Protein AF-A0A523EDN0-F1 (afdb_monomer_lite)

Foldseek 3Di:
DDFPEEQEACPPVSVVVVVVCVVVPTGYHYHHPFDDDDCVPQDCPVPQLVNFPNSFAAPCVVCVVFPVPCCVDPQCISNRVNRDGGCVVVPDDDDPPPDD

pLDDT: mean 92.71, std 7.54, range [48.06, 98.44]

Structure (mmCIF, N/CA/C/O backbone):
data_AF-A0A523EDN0-F1
#
_entry.id   AF-A0A523EDN0-F1
#
loop_
_atom_site.group_PDB
_atom_site.id
_atom_site.type_symbol
_atom_site.label_atom_id
_atom_site.label_alt_id
_atom_site.label_comp_id
_atom_site.label_asym_id
_atom_site.label_entity_id
_atom_site.label_seq_id
_atom_site.pdbx_PDB_ins_code
_atom_site.Cartn_x
_atom_site.Cartn_y
_atom_site.Cartn_z
_atom_site.occupancy
_atom_site.B_iso_or_equiv
_atom_site.auth_seq_id
_atom_site.auth_comp_id
_atom_site.auth_asym_id
_atom_site.auth_atom_id
_atom_site.pdbx_PDB_model_num
ATOM 1 N N . MET A 1 1 ? -24.731 2.365 8.415 1.00 73.38 1 MET A N 1
ATOM 2 C CA . MET A 1 1 ? -23.674 1.400 8.775 1.00 73.38 1 MET A CA 1
ATOM 3 C C . MET A 1 1 ? -22.643 2.160 9.583 1.00 73.38 1 MET A C 1
ATOM 5 O O . MET A 1 1 ? -22.256 3.239 9.148 1.00 73.38 1 MET A O 1
ATOM 9 N N . SER A 1 2 ? -22.286 1.660 10.759 1.00 92.25 2 SER A N 1
ATOM 10 C CA . SER A 1 2 ? -21.250 2.217 11.635 1.00 92.25 2 SER A CA 1
ATOM 11 C C . SER A 1 2 ? -20.173 1.158 11.825 1.00 92.25 2 SER A C 1
ATOM 13 O O . SER A 1 2 ? -20.509 -0.017 11.900 1.00 92.25 2 SER A O 1
ATOM 15 N N . TYR A 1 3 ? -18.916 1.581 11.887 1.00 97.19 3 TYR A N 1
ATOM 16 C CA . TYR A 1 3 ? -17.773 0.737 12.228 1.00 97.19 3 TYR A CA 1
ATOM 17 C C . TYR A 1 3 ? -17.072 1.375 13.426 1.00 97.19 3 TYR A C 1
ATOM 19 O O . TYR A 1 3 ? -17.064 2.604 13.537 1.00 97.19 3 TYR A O 1
ATOM 27 N N . ASP A 1 4 ? -16.464 0.566 14.284 1.00 97.81 4 ASP A N 1
ATOM 28 C CA . ASP A 1 4 ? -15.702 1.039 15.442 1.00 97.81 4 ASP A CA 1
ATOM 29 C C . ASP A 1 4 ? -14.369 1.670 15.021 1.00 97.81 4 ASP A C 1
ATOM 31 O O . ASP A 1 4 ? -13.886 2.616 15.644 1.00 97.81 4 ASP A O 1
ATOM 35 N N . ALA A 1 5 ? -13.772 1.163 13.937 1.00 97.25 5 ALA A N 1
ATOM 36 C CA . ALA A 1 5 ? -12.553 1.707 13.355 1.00 97.25 5 ALA A CA 1
ATOM 37 C C . ALA A 1 5 ? -12.495 1.510 11.834 1.00 97.25 5 ALA A C 1
ATOM 39 O O . ALA A 1 5 ? -13.093 0.593 11.268 1.00 97.25 5 ALA A O 1
ATOM 40 N N . ILE A 1 6 ? -11.719 2.374 11.175 1.00 97.88 6 ILE A N 1
ATOM 41 C CA . ILE A 1 6 ? -11.396 2.264 9.751 1.00 97.88 6 ILE A CA 1
ATOM 42 C C . ILE A 1 6 ? -9.886 2.093 9.613 1.00 97.88 6 ILE A C 1
ATOM 44 O O . ILE A 1 6 ? -9.114 2.919 10.100 1.00 97.88 6 ILE A O 1
ATOM 48 N N . VAL A 1 7 ? -9.469 1.038 8.920 1.00 98.06 7 VAL A N 1
ATOM 49 C CA . VAL A 1 7 ? -8.074 0.785 8.558 1.00 98.06 7 VAL A CA 1
ATOM 50 C C . VAL A 1 7 ? -7.887 1.147 7.091 1.00 98.06 7 VAL A C 1
ATOM 52 O O . VAL A 1 7 ? -8.500 0.549 6.208 1.00 98.06 7 VAL A O 1
ATOM 55 N N . VAL A 1 8 ? -7.033 2.133 6.822 1.00 97.44 8 VAL A N 1
ATOM 56 C CA . VAL A 1 8 ? -6.699 2.556 5.457 1.00 97.44 8 VAL A CA 1
ATOM 57 C C . VAL A 1 8 ? -5.367 1.925 5.054 1.00 97.44 8 VAL A C 1
ATOM 59 O O . VAL A 1 8 ? -4.317 2.274 5.590 1.00 97.44 8 VAL A O 1
ATOM 62 N N . GLY A 1 9 ? -5.433 0.998 4.105 1.00 96.50 9 GLY A N 1
ATOM 63 C CA . GLY A 1 9 ? -4.345 0.160 3.616 1.00 96.50 9 GLY A CA 1
ATOM 64 C C . GLY A 1 9 ? -4.342 -1.215 4.283 1.00 96.50 9 GLY A C 1
ATOM 65 O O . GLY A 1 9 ? -4.171 -1.318 5.495 1.00 96.50 9 GLY A O 1
ATOM 66 N N . SER A 1 10 ? -4.460 -2.288 3.498 1.00 96.06 10 SER A N 1
ATOM 67 C CA . SER A 1 10 ? -4.394 -3.682 3.965 1.00 96.06 10 SER A CA 1
ATOM 68 C C . SER A 1 10 ? -2.990 -4.285 3.838 1.00 96.06 10 SER A C 1
ATOM 70 O O . SER A 1 10 ? -2.836 -5.501 3.728 1.00 96.06 10 SER A O 1
ATOM 72 N N . GLY A 1 11 ? -1.954 -3.441 3.824 1.00 93.81 11 GLY A N 1
ATOM 73 C CA . GLY A 1 11 ? -0.559 -3.881 3.875 1.00 93.81 11 GLY A CA 1
ATOM 74 C C . GLY A 1 11 ? -0.223 -4.597 5.189 1.00 93.81 11 GLY A C 1
ATOM 75 O O . GLY A 1 11 ? -1.081 -4.785 6.048 1.00 93.81 11 GLY A O 1
ATOM 76 N N . ILE A 1 12 ? 1.050 -4.954 5.384 1.00 94.00 12 ILE A N 1
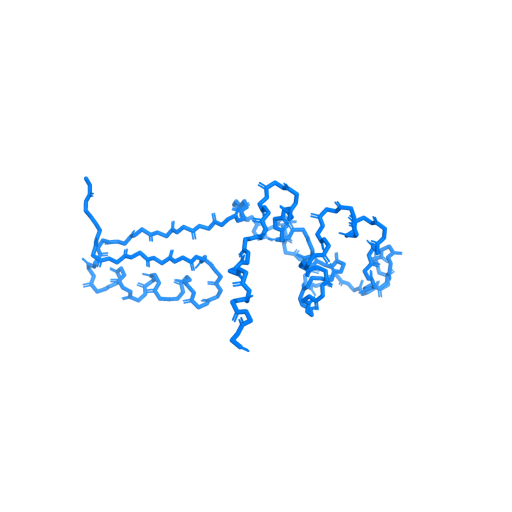ATOM 77 C CA . ILE A 1 12 ? 1.489 -5.785 6.522 1.00 94.00 12 ILE A CA 1
ATOM 78 C C . ILE A 1 12 ? 0.971 -5.293 7.886 1.00 94.00 12 ILE A C 1
ATOM 80 O O . ILE A 1 12 ? 0.384 -6.061 8.645 1.00 94.00 12 ILE A O 1
ATOM 84 N N . THR A 1 13 ? 1.115 -3.998 8.170 1.00 97.44 13 THR A N 1
ATOM 85 C CA . THR A 1 13 ? 0.684 -3.406 9.443 1.00 97.44 13 THR A CA 1
ATOM 86 C C . THR A 1 13 ? -0.829 -3.237 9.518 1.00 97.44 13 THR A C 1
ATOM 88 O O . THR A 1 13 ? -1.417 -3.482 10.566 1.00 97.44 13 THR A O 1
ATOM 91 N N . GLY A 1 14 ? -1.471 -2.836 8.418 1.00 97.75 14 GLY A N 1
ATOM 92 C CA . GLY A 1 14 ? -2.917 -2.619 8.383 1.00 97.75 14 GLY A CA 1
ATOM 93 C C . GLY A 1 14 ? -3.699 -3.919 8.542 1.00 97.75 14 GLY A C 1
ATOM 94 O O . GLY A 1 14 ? -4.629 -3.979 9.338 1.00 97.75 14 GLY A O 1
ATOM 95 N N . GLY A 1 15 ? -3.263 -4.992 7.878 1.00 97.12 15 GLY A N 1
ATOM 96 C CA . GLY A 1 15 ? -3.828 -6.328 8.061 1.00 97.12 15 GLY A CA 1
ATOM 97 C C . GLY A 1 15 ? -3.648 -6.850 9.488 1.00 97.12 15 GLY A C 1
ATOM 98 O O . GLY A 1 15 ? -4.586 -7.401 10.061 1.00 97.12 15 GLY A O 1
ATOM 99 N N . PHE A 1 16 ? -2.479 -6.625 10.101 1.00 98.06 16 PHE A N 1
ATOM 100 C CA . PHE A 1 16 ? -2.247 -7.009 11.495 1.00 98.06 16 PHE A CA 1
ATOM 101 C C . PHE A 1 16 ? -3.136 -6.219 12.464 1.00 98.06 16 PHE A C 1
ATOM 103 O O . PHE A 1 16 ? -3.782 -6.810 13.323 1.00 98.06 16 PHE A O 1
ATOM 110 N N . ALA A 1 17 ? -3.231 -4.898 12.290 1.00 98.12 17 ALA A N 1
ATOM 111 C CA . ALA A 1 17 ? -4.134 -4.062 13.075 1.00 98.12 17 ALA A CA 1
ATOM 112 C C . ALA A 1 17 ? -5.592 -4.512 12.911 1.00 98.12 17 ALA A C 1
ATOM 114 O O . ALA A 1 17 ? -6.313 -4.630 13.898 1.00 98.12 17 ALA A O 1
ATOM 115 N N . ALA A 1 18 ? -6.009 -4.823 11.682 1.00 98.12 18 ALA A N 1
ATOM 116 C CA . ALA A 1 18 ? -7.346 -5.319 11.404 1.00 98.12 18 ALA A CA 1
ATOM 117 C C . ALA A 1 18 ? -7.629 -6.635 12.145 1.00 98.12 18 ALA A C 1
ATOM 119 O O . ALA A 1 18 ? -8.611 -6.722 12.880 1.00 98.12 18 ALA A O 1
ATOM 120 N N . LYS A 1 19 ? -6.726 -7.619 12.040 1.00 97.81 19 LYS A N 1
ATOM 121 C CA . LYS A 1 19 ? -6.806 -8.882 12.788 1.00 97.81 19 LYS A CA 1
ATOM 122 C C . LYS A 1 19 ? -6.961 -8.626 14.287 1.00 97.81 19 LYS A C 1
ATOM 124 O O . LYS A 1 19 ? -7.935 -9.070 14.885 1.00 97.81 19 LYS A O 1
ATOM 129 N N . GLU A 1 20 ? -6.037 -7.873 14.875 1.00 98.44 20 GLU A N 1
ATOM 130 C CA . GLU A 1 20 ? -6.011 -7.586 16.309 1.00 98.44 20 GLU A CA 1
ATOM 131 C C . GLU A 1 20 ? -7.301 -6.911 16.802 1.00 98.44 20 GLU A C 1
ATOM 133 O O . GLU A 1 20 ? -7.805 -7.242 17.877 1.00 98.44 20 GLU A O 1
ATOM 138 N N . LEU A 1 21 ? -7.858 -5.971 16.036 1.00 98.12 21 LEU A N 1
ATOM 139 C CA . LEU A 1 21 ? -9.107 -5.299 16.399 1.00 98.12 21 LEU A CA 1
ATOM 140 C C . LEU A 1 21 ? -10.309 -6.248 16.283 1.00 98.12 21 LEU A C 1
ATOM 142 O O . LEU A 1 21 ? -11.115 -6.316 17.211 1.00 98.12 21 LEU A O 1
ATOM 146 N N . THR A 1 22 ? -10.398 -7.033 15.205 1.00 98.06 22 THR A N 1
ATOM 147 C CA . THR A 1 22 ? -11.495 -8.006 15.032 1.00 98.06 22 THR A CA 1
ATOM 148 C C . THR A 1 22 ? -11.480 -9.122 16.071 1.00 98.06 22 THR A C 1
ATOM 150 O O . THR A 1 22 ? -12.535 -9.498 16.570 1.00 98.06 22 THR A O 1
ATOM 153 N N . GLU A 1 23 ? -10.306 -9.619 16.474 1.00 98.44 23 GLU A N 1
ATOM 154 C CA . GLU A 1 23 ? -10.186 -10.639 17.528 1.00 98.44 23 GLU A CA 1
ATOM 155 C C . GLU A 1 23 ? -10.644 -10.131 18.902 1.00 98.44 23 GLU A C 1
ATOM 157 O O . GLU A 1 23 ? -11.013 -10.925 19.765 1.00 98.44 23 GLU A O 1
ATOM 162 N N . ARG A 1 24 ? -10.671 -8.808 19.101 1.00 98.12 24 ARG A N 1
ATOM 163 C CA . ARG A 1 24 ? -11.239 -8.160 20.292 1.00 98.12 24 ARG A CA 1
ATOM 164 C C . ARG A 1 24 ? -12.744 -7.880 20.171 1.00 98.12 24 ARG A C 1
ATOM 166 O O . ARG A 1 24 ? -13.317 -7.311 21.095 1.00 98.12 24 ARG A O 1
ATOM 173 N N . GLY A 1 25 ? -13.380 -8.289 19.073 1.00 98.06 25 GLY A N 1
ATOM 174 C CA . GLY A 1 25 ? -14.823 -8.173 18.849 1.00 98.06 25 GLY A CA 1
ATOM 175 C C . GLY A 1 25 ? -15.286 -6.861 18.212 1.00 98.06 25 GLY A C 1
ATOM 176 O O . GLY A 1 25 ? -16.479 -6.581 18.254 1.00 98.06 25 GLY A O 1
ATOM 177 N N . LEU A 1 26 ? -14.374 -6.060 17.648 1.00 98.19 26 LEU A N 1
ATOM 178 C CA . LEU A 1 26 ? -14.708 -4.790 16.993 1.00 98.19 26 LEU A CA 1
ATOM 179 C C . LEU A 1 26 ? -15.123 -5.000 15.532 1.00 98.19 26 LEU A C 1
ATOM 181 O O . LEU A 1 26 ? -14.501 -5.783 14.807 1.00 98.19 26 LEU A O 1
ATOM 185 N N . GLU A 1 27 ? -16.116 -4.239 15.077 1.00 97.94 27 GLU A N 1
ATOM 186 C CA . GLU A 1 27 ? -16.491 -4.161 13.667 1.00 97.94 27 GLU A CA 1
ATOM 187 C C . GLU A 1 27 ? -15.635 -3.106 12.967 1.00 97.94 27 GLU A C 1
ATOM 189 O O . GLU A 1 27 ? -15.691 -1.917 13.281 1.00 97.94 27 GLU A O 1
ATOM 194 N N . ILE A 1 28 ? -14.841 -3.524 11.984 1.00 97.81 28 ILE A N 1
ATOM 195 C CA . ILE A 1 28 ? -13.908 -2.629 11.296 1.00 97.81 28 ILE A CA 1
ATOM 196 C C . ILE A 1 28 ? -14.108 -2.639 9.786 1.00 97.81 28 ILE A C 1
ATOM 198 O O . ILE A 1 28 ? -14.423 -3.665 9.183 1.00 97.81 28 ILE A O 1
ATOM 202 N N . LEU A 1 29 ? -13.856 -1.489 9.167 1.00 97.75 29 LEU A N 1
ATOM 203 C CA . LEU A 1 29 ? -13.789 -1.349 7.717 1.00 97.75 29 LEU A CA 1
ATOM 204 C C . LEU A 1 29 ? -12.330 -1.259 7.280 1.00 97.75 29 LEU A C 1
ATOM 206 O O . LEU A 1 29 ? -11.609 -0.361 7.709 1.00 97.75 29 LEU A O 1
ATOM 210 N N . VAL A 1 30 ? -11.907 -2.148 6.385 1.00 97.50 30 VAL A N 1
ATOM 211 C CA . VAL A 1 30 ? -10.591 -2.071 5.742 1.00 97.50 30 VAL A CA 1
ATOM 212 C C . VAL A 1 30 ? -10.762 -1.533 4.326 1.00 97.50 30 VAL A C 1
ATOM 214 O O . VAL A 1 30 ? -11.568 -2.052 3.556 1.00 97.50 30 VAL A O 1
ATOM 217 N N . LEU A 1 31 ? -10.003 -0.495 3.981 1.00 96.94 31 LEU A N 1
ATOM 218 C CA . LEU A 1 31 ? -9.969 0.098 2.645 1.00 96.94 31 LEU A CA 1
ATOM 219 C C . LEU A 1 31 ? -8.589 -0.123 2.033 1.00 96.94 31 LEU A C 1
ATOM 221 O O . LEU A 1 31 ? -7.601 0.326 2.600 1.00 96.94 31 LEU A O 1
ATOM 225 N N . GLU A 1 32 ? -8.514 -0.764 0.872 1.00 96.19 32 GLU A N 1
ATOM 226 C CA . GLU A 1 32 ? -7.273 -0.945 0.112 1.00 96.19 32 GLU A CA 1
ATOM 227 C C . GLU A 1 32 ? -7.459 -0.381 -1.300 1.00 96.19 32 GLU A C 1
ATOM 229 O O . GLU A 1 32 ? -8.515 -0.555 -1.906 1.00 96.19 32 GLU A O 1
ATOM 234 N N . ALA A 1 33 ? -6.450 0.334 -1.802 1.00 94.88 33 ALA A N 1
ATOM 235 C CA . ALA A 1 33 ? -6.494 0.934 -3.133 1.00 94.88 33 ALA A CA 1
ATOM 236 C C . ALA A 1 33 ? -6.154 -0.090 -4.227 1.00 94.88 33 ALA A C 1
ATOM 238 O O . ALA A 1 33 ? -6.643 0.012 -5.352 1.00 94.88 33 ALA A O 1
ATOM 239 N N . GLY A 1 34 ? -5.295 -1.061 -3.906 1.00 93.19 34 GLY A N 1
ATOM 240 C CA . GLY A 1 34 ? -4.933 -2.156 -4.794 1.00 93.19 34 GLY A CA 1
ATOM 241 C C . GLY A 1 34 ? -6.069 -3.153 -5.042 1.00 93.19 34 GLY A C 1
ATOM 242 O O . GLY A 1 34 ? -7.083 -3.197 -4.350 1.00 93.19 34 GLY A O 1
ATOM 243 N N . ARG A 1 35 ? -5.875 -4.005 -6.053 1.00 92.94 35 ARG A N 1
ATOM 244 C CA . ARG A 1 35 ? -6.761 -5.148 -6.318 1.00 92.94 35 ARG A CA 1
ATOM 245 C C . ARG A 1 35 ? -6.565 -6.259 -5.283 1.00 92.94 35 ARG A C 1
ATOM 247 O O . ARG A 1 35 ? -5.512 -6.345 -4.655 1.00 92.94 35 ARG A O 1
ATOM 254 N N . SER A 1 36 ? -7.514 -7.191 -5.212 1.00 93.88 36 SER A N 1
ATOM 255 C CA . SER A 1 36 ? -7.309 -8.459 -4.505 1.00 93.88 36 SER A CA 1
ATOM 256 C C . SER A 1 36 ? -6.101 -9.216 -5.065 1.00 93.88 36 SER A C 1
ATOM 258 O O . SER A 1 36 ? -5.907 -9.300 -6.285 1.00 93.88 36 SER A O 1
ATOM 260 N N . ILE A 1 37 ? -5.298 -9.755 -4.150 1.00 92.94 37 ILE A N 1
ATOM 261 C CA . ILE A 1 37 ? -4.066 -10.484 -4.436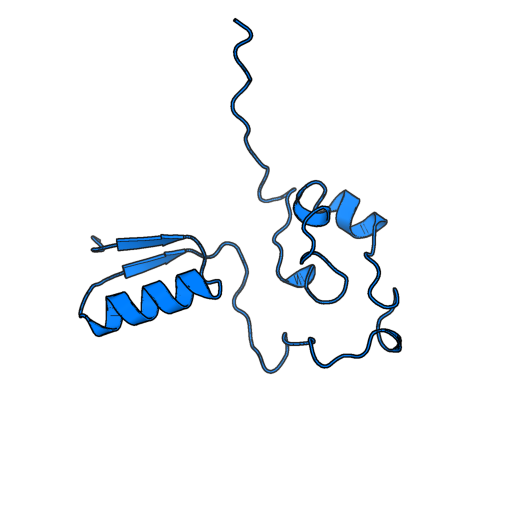 1.00 92.94 37 ILE A CA 1
ATOM 262 C C . ILE A 1 37 ? -4.281 -11.959 -4.115 1.00 92.94 37 ILE A C 1
ATOM 264 O O . ILE A 1 37 ? -4.771 -12.291 -3.038 1.00 92.94 37 ILE A O 1
ATOM 268 N N . ALA A 1 38 ? -3.901 -12.822 -5.050 1.00 93.81 38 ALA A N 1
ATOM 269 C CA . ALA A 1 38 ? -3.912 -14.270 -4.897 1.00 93.81 38 ALA A CA 1
ATOM 270 C C . ALA A 1 38 ? -2.455 -14.747 -4.775 1.00 93.81 38 ALA A C 1
ATOM 272 O O . ALA A 1 38 ? -1.743 -14.731 -5.786 1.00 93.81 38 ALA A O 1
ATOM 273 N N . PRO A 1 39 ? -1.968 -15.108 -3.570 1.00 91.12 39 PRO A N 1
ATOM 274 C CA . PRO A 1 39 ? -0.561 -15.446 -3.344 1.00 91.12 39 PRO A CA 1
ATOM 275 C C . PRO A 1 39 ? -0.007 -16.485 -4.323 1.00 91.12 39 PRO A C 1
ATOM 277 O O . PRO A 1 39 ? 1.115 -16.351 -4.793 1.00 91.12 39 PRO A O 1
ATOM 280 N N . GLU A 1 40 ? -0.813 -17.472 -4.704 1.00 92.12 40 GLU A N 1
ATOM 281 C CA . GLU A 1 40 ? -0.444 -18.538 -5.633 1.00 92.12 40 GLU A CA 1
ATOM 282 C C . GLU A 1 40 ? -0.074 -18.048 -7.048 1.00 92.12 40 GLU A C 1
ATOM 284 O O . GLU A 1 40 ? 0.667 -18.729 -7.755 1.00 92.12 40 GLU A O 1
ATOM 289 N N . HIS A 1 41 ? -0.558 -16.872 -7.459 1.00 90.06 41 HIS A N 1
ATOM 290 C CA . HIS A 1 41 ? -0.305 -16.294 -8.784 1.00 90.06 41 HIS A CA 1
ATOM 291 C C . HIS A 1 41 ? 0.540 -15.017 -8.719 1.00 90.06 41 HIS A C 1
ATOM 293 O O . HIS A 1 41 ? 1.301 -14.709 -9.638 1.00 90.06 41 HIS A O 1
ATOM 299 N N . ASP A 1 42 ? 0.376 -14.235 -7.656 1.00 92.56 42 ASP A N 1
ATOM 300 C CA . ASP A 1 42 ? 0.885 -12.874 -7.595 1.00 92.56 42 ASP A CA 1
ATOM 301 C C . ASP A 1 42 ? 2.238 -12.761 -6.899 1.00 92.56 42 ASP A C 1
ATOM 303 O O . ASP A 1 42 ? 2.999 -11.838 -7.208 1.00 92.56 42 ASP A O 1
ATOM 307 N N . TYR A 1 43 ? 2.565 -13.673 -5.987 1.00 92.31 43 TYR A N 1
ATOM 308 C CA . TYR A 1 43 ? 3.823 -13.627 -5.249 1.00 92.31 43 TYR A CA 1
ATOM 309 C C . TYR A 1 43 ? 4.975 -14.103 -6.132 1.00 92.31 43 TYR A C 1
ATOM 311 O O . TYR A 1 43 ? 4.908 -15.133 -6.798 1.00 92.31 43 TYR A O 1
ATOM 319 N N . VAL A 1 44 ? 6.015 -13.276 -6.213 1.00 92.50 44 VAL A N 1
ATOM 320 C CA . VAL A 1 44 ? 7.151 -13.439 -7.139 1.00 92.50 44 VAL A CA 1
ATOM 321 C C . VAL A 1 44 ? 8.490 -13.154 -6.466 1.00 92.50 44 VAL A C 1
ATOM 323 O O . VAL A 1 44 ? 9.514 -13.114 -7.134 1.00 92.50 44 VAL A O 1
ATOM 326 N N . GLU A 1 45 ? 8.518 -12.985 -5.149 1.00 88.00 45 GLU A N 1
ATOM 327 C CA . GLU A 1 45 ? 9.719 -12.757 -4.338 1.00 88.00 45 GLU A CA 1
ATOM 328 C C . GLU A 1 45 ? 10.768 -13.868 -4.488 1.00 88.00 45 GLU A C 1
ATOM 330 O O . GLU A 1 45 ? 11.957 -13.639 -4.295 1.00 88.00 45 GLU A O 1
ATOM 335 N N . HIS A 1 46 ? 10.336 -15.065 -4.886 1.00 92.88 46 HIS A N 1
ATOM 336 C CA . HIS A 1 46 ? 11.203 -16.204 -5.172 1.00 92.88 46 HIS A CA 1
ATOM 337 C C . HIS A 1 46 ? 11.834 -16.153 -6.581 1.00 92.88 46 HIS A C 1
ATOM 339 O O . HIS A 1 46 ? 12.781 -16.895 -6.867 1.00 92.88 46 HIS A O 1
ATOM 345 N N . VAL A 1 47 ? 11.332 -15.292 -7.477 1.00 94.69 47 VAL A N 1
ATOM 346 C CA . VAL A 1 47 ? 11.837 -15.145 -8.847 1.00 94.69 47 VAL A CA 1
ATOM 347 C C . VAL A 1 47 ? 13.185 -14.439 -8.820 1.00 94.69 47 VAL A C 1
ATOM 349 O O . VAL A 1 47 ? 13.312 -13.300 -8.377 1.00 94.69 47 VAL A O 1
ATOM 352 N N . GLN A 1 48 ? 14.198 -15.118 -9.347 1.00 96.31 48 GLN A N 1
ATOM 353 C CA . GLN A 1 48 ? 15.563 -14.608 -9.363 1.00 96.31 48 GLN A CA 1
ATOM 354 C C . GLN A 1 48 ? 15.734 -13.439 -10.348 1.00 96.31 48 GLN A C 1
ATOM 356 O O . GLN A 1 48 ? 15.113 -13.455 -11.416 1.00 96.31 48 GLN A O 1
ATOM 361 N N . PRO A 1 49 ? 16.629 -12.467 -10.073 1.00 94.56 49 PRO A N 1
ATOM 362 C CA . PRO A 1 49 ? 16.793 -11.287 -10.921 1.00 94.56 49 PRO A CA 1
ATOM 363 C C . PRO A 1 49 ? 17.090 -11.617 -12.386 1.00 94.56 49 PRO A C 1
ATOM 365 O O . PRO A 1 49 ? 16.545 -10.985 -13.278 1.00 94.56 49 PRO A O 1
ATOM 368 N N . TRP A 1 50 ? 17.900 -12.638 -12.678 1.00 94.94 50 TRP A N 1
ATOM 369 C CA . TRP A 1 50 ? 18.239 -13.007 -14.062 1.00 94.94 50 TRP A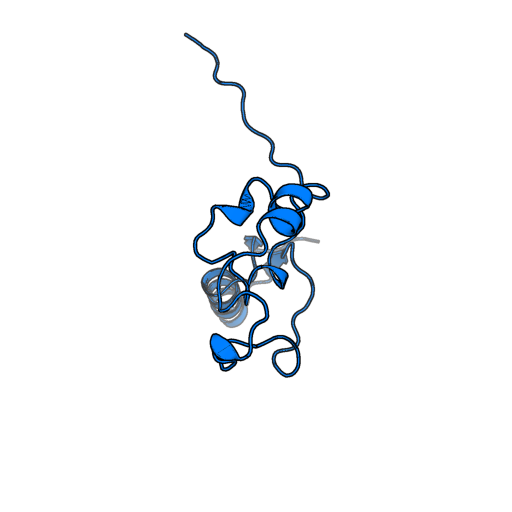 CA 1
ATOM 370 C C . TRP A 1 50 ? 17.075 -13.604 -14.865 1.00 94.94 50 TRP A C 1
ATOM 372 O O . TRP A 1 50 ? 17.163 -13.652 -16.090 1.00 94.94 50 TRP A O 1
ATOM 382 N N . ASN A 1 51 ? 15.998 -14.028 -14.200 1.00 95.81 51 ASN A N 1
ATOM 383 C CA . ASN A 1 51 ? 14.771 -14.477 -14.858 1.00 95.81 51 ASN A CA 1
ATOM 384 C C . ASN A 1 51 ? 13.843 -13.304 -15.208 1.00 95.81 51 ASN A C 1
ATOM 386 O O . ASN A 1 51 ? 12.902 -13.474 -15.983 1.00 95.81 51 ASN A O 1
ATOM 390 N N . LEU A 1 52 ? 14.095 -12.118 -14.649 1.00 94.56 52 LEU A N 1
ATOM 391 C CA . LEU A 1 52 ? 13.339 -10.917 -14.956 1.00 94.56 52 LEU A CA 1
ATOM 392 C C . LEU A 1 52 ? 13.886 -10.196 -16.188 1.00 94.56 52 LEU A C 1
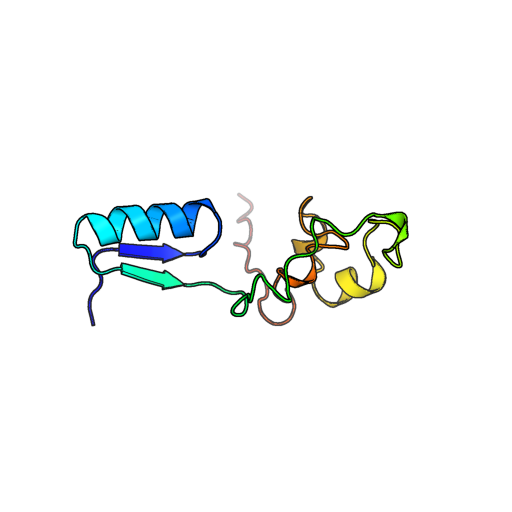ATOM 394 O O . LEU A 1 52 ? 15.089 -10.176 -16.459 1.00 94.56 52 LEU A O 1
ATOM 398 N N . ARG A 1 53 ? 12.990 -9.535 -16.921 1.00 94.38 53 ARG A N 1
ATOM 399 C CA . ARG A 1 53 ? 13.302 -8.876 -18.195 1.00 94.38 53 ARG A CA 1
ATOM 400 C C . ARG A 1 53 ? 14.327 -7.757 -18.037 1.00 94.38 53 ARG A C 1
ATOM 402 O O . ARG A 1 53 ? 15.186 -7.587 -18.901 1.00 94.38 53 ARG A O 1
ATOM 409 N N . TYR A 1 54 ? 14.215 -6.982 -16.969 1.00 94.62 54 TYR A N 1
ATOM 410 C CA . TYR A 1 54 ? 15.076 -5.843 -16.674 1.00 94.62 54 TYR A CA 1
ATOM 411 C C . TYR A 1 54 ? 16.087 -6.159 -15.565 1.00 94.62 54 TYR A C 1
ATOM 413 O O . TYR A 1 54 ? 16.775 -5.260 -15.087 1.00 94.62 54 TYR A O 1
ATOM 421 N N . ARG A 1 55 ? 16.249 -7.439 -15.204 1.00 94.25 55 ARG A N 1
ATOM 422 C CA . ARG A 1 55 ? 17.210 -7.922 -14.204 1.00 94.25 55 ARG A CA 1
ATOM 423 C C . ARG A 1 55 ? 17.037 -7.305 -12.816 1.00 94.25 55 ARG A C 1
ATOM 425 O O . ARG A 1 55 ? 18.018 -7.032 -12.127 1.00 94.25 55 ARG A O 1
ATOM 432 N N . GLY A 1 56 ? 15.791 -7.052 -12.430 1.00 91.00 56 GLY A N 1
ATOM 433 C CA . GLY A 1 56 ? 15.435 -6.378 -11.187 1.00 91.00 56 GLY A CA 1
ATOM 434 C C . GLY A 1 56 ? 15.482 -4.854 -11.270 1.00 91.00 56 GLY A C 1
ATOM 435 O O . GLY A 1 56 ? 15.151 -4.170 -10.303 1.00 91.00 56 GLY A O 1
ATOM 436 N N . LEU A 1 57 ? 15.867 -4.293 -12.419 1.00 89.75 57 LEU A N 1
ATOM 437 C CA . LEU A 1 57 ? 15.808 -2.856 -12.650 1.00 89.75 57 LEU A CA 1
ATOM 438 C C . LEU A 1 57 ? 14.410 -2.436 -13.097 1.00 89.75 57 LEU A C 1
ATOM 440 O O . LEU A 1 57 ? 13.670 -3.153 -13.757 1.00 89.75 57 LEU A O 1
ATOM 444 N N . LYS A 1 58 ? 14.052 -1.197 -12.785 1.00 91.69 58 LYS A N 1
ATOM 445 C CA . LYS A 1 58 ? 12.739 -0.651 -13.126 1.00 91.69 58 LYS A CA 1
ATOM 446 C C . LYS A 1 58 ? 12.562 -0.510 -14.640 1.00 91.69 58 LYS A C 1
ATOM 448 O O . LYS A 1 58 ? 13.426 0.047 -15.325 1.00 91.69 58 LYS A O 1
ATOM 453 N N . ASN A 1 59 ? 11.381 -0.863 -15.151 1.00 93.44 59 ASN A N 1
ATOM 454 C CA . ASN A 1 59 ? 10.945 -0.450 -16.486 1.00 93.44 59 ASN A CA 1
ATOM 455 C C . ASN A 1 59 ? 10.604 1.051 -16.494 1.00 93.44 59 ASN A C 1
ATOM 457 O O . ASN A 1 59 ? 9.436 1.440 -16.448 1.00 93.44 59 ASN A O 1
ATOM 461 N N . ARG A 1 60 ? 11.639 1.898 -16.541 1.00 92.38 60 ARG A N 1
ATOM 462 C CA . ARG A 1 60 ? 11.523 3.358 -16.377 1.00 92.38 60 ARG A CA 1
ATOM 463 C C . ARG A 1 60 ? 10.449 3.964 -17.277 1.00 92.38 60 ARG A C 1
ATOM 465 O O . ARG A 1 60 ? 9.553 4.627 -16.782 1.00 92.38 60 ARG A O 1
ATOM 472 N N . ARG A 1 61 ? 10.446 3.625 -18.572 1.00 93.69 61 ARG A N 1
ATOM 473 C CA . ARG A 1 61 ? 9.475 4.167 -19.541 1.00 93.69 61 ARG A CA 1
ATOM 474 C C . ARG A 1 61 ? 8.021 3.827 -19.202 1.00 93.69 61 ARG A C 1
ATOM 476 O O . ARG A 1 61 ? 7.137 4.629 -19.489 1.00 93.69 61 ARG A O 1
ATOM 483 N N . ALA A 1 62 ? 7.752 2.638 -18.663 1.00 93.69 62 ALA A N 1
ATOM 484 C CA . ALA A 1 62 ? 6.396 2.244 -18.280 1.00 93.69 62 ALA A CA 1
ATOM 485 C C . ALA A 1 62 ? 5.964 2.902 -16.960 1.00 93.69 62 ALA A C 1
ATOM 487 O O . ALA A 1 62 ? 4.825 3.362 -16.840 1.00 93.69 62 ALA A O 1
ATOM 488 N N . LEU A 1 63 ? 6.881 2.986 -15.992 1.00 94.75 63 LEU A N 1
ATOM 489 C CA . LEU A 1 63 ? 6.624 3.645 -14.715 1.00 94.75 63 LEU A CA 1
ATOM 490 C C . LEU A 1 63 ? 6.473 5.159 -14.872 1.00 94.75 63 LEU A C 1
ATOM 492 O O . LEU A 1 63 ? 5.546 5.717 -14.314 1.00 94.75 63 LEU A O 1
ATOM 496 N N . ASP A 1 64 ? 7.273 5.821 -15.706 1.00 95.06 64 ASP A N 1
ATOM 497 C CA . ASP A 1 64 ? 7.131 7.259 -15.977 1.00 95.06 64 ASP A CA 1
ATOM 498 C C . ASP A 1 64 ? 5.744 7.609 -16.527 1.00 95.06 64 ASP A C 1
ATOM 500 O O . ASP A 1 64 ? 5.208 8.677 -16.247 1.00 95.06 64 ASP A O 1
ATOM 504 N N . LYS A 1 65 ? 5.143 6.693 -17.297 1.00 94.38 65 LYS A N 1
ATOM 505 C CA . LYS A 1 65 ? 3.798 6.876 -17.846 1.00 94.38 65 LYS A CA 1
ATOM 506 C C . LYS A 1 65 ? 2.702 6.662 -16.811 1.00 94.38 65 LYS A C 1
ATOM 508 O O . LYS A 1 65 ? 1.712 7.374 -16.868 1.00 94.38 65 LYS A O 1
ATOM 513 N N . SER A 1 66 ? 2.823 5.651 -15.951 1.00 94.56 66 SER A N 1
ATOM 514 C CA . SER A 1 66 ? 1.717 5.182 -15.095 1.00 94.56 66 SER A CA 1
ATOM 515 C C . SER A 1 66 ? 1.866 5.525 -13.614 1.00 94.56 66 SER A C 1
ATOM 517 O O . SER A 1 66 ? 0.860 5.594 -12.917 1.00 94.56 66 SER A O 1
ATOM 519 N N . LYS A 1 67 ? 3.101 5.700 -13.144 1.00 95.50 67 LYS A N 1
ATOM 520 C CA . LYS A 1 67 ? 3.519 5.821 -11.742 1.00 95.50 67 LYS A CA 1
ATOM 521 C C . LYS A 1 67 ? 4.634 6.876 -11.552 1.00 95.50 67 LYS A C 1
ATOM 523 O O . LYS A 1 67 ? 5.674 6.552 -10.971 1.00 95.50 67 LYS A O 1
ATOM 528 N N . PRO A 1 68 ? 4.512 8.104 -12.104 1.00 94.75 68 PRO A N 1
ATOM 529 C CA . PRO A 1 68 ? 5.547 9.136 -12.026 1.00 94.75 68 PRO A CA 1
ATOM 530 C C . PRO A 1 68 ? 6.019 9.479 -10.607 1.00 94.75 68 PRO A C 1
ATOM 532 O O . PRO A 1 68 ? 7.173 9.871 -10.477 1.00 94.75 68 PRO A O 1
ATOM 535 N N . THR A 1 69 ? 5.178 9.329 -9.582 1.00 94.19 69 THR A N 1
ATOM 536 C CA . THR A 1 69 ? 5.526 9.568 -8.174 1.00 94.19 69 THR A CA 1
ATOM 537 C C . THR A 1 69 ? 5.920 8.263 -7.489 1.00 94.19 69 THR A C 1
ATOM 539 O O . THR A 1 69 ? 6.987 8.162 -6.887 1.00 94.19 69 THR A O 1
ATOM 542 N N . GLN A 1 70 ? 5.100 7.217 -7.615 1.00 94.12 70 GLN A N 1
ATOM 543 C CA . GLN A 1 70 ? 5.350 5.952 -6.917 1.00 94.12 70 GLN A CA 1
ATOM 544 C C . GLN A 1 70 ? 6.626 5.236 -7.371 1.00 94.12 70 GLN A C 1
ATOM 546 O O . GLN A 1 70 ? 7.195 4.464 -6.599 1.00 94.12 70 GLN A O 1
ATOM 551 N N . LYS A 1 71 ? 7.117 5.488 -8.593 1.00 94.69 71 LYS A N 1
ATOM 552 C CA . LYS A 1 71 ? 8.385 4.926 -9.090 1.00 94.69 71 LYS A CA 1
ATOM 553 C C . LYS A 1 71 ? 9.597 5.288 -8.229 1.00 94.69 71 LYS A C 1
ATOM 555 O O . LYS A 1 71 ? 10.609 4.597 -8.331 1.00 94.69 71 LYS A O 1
ATOM 560 N N . ASP A 1 72 ? 9.518 6.336 -7.415 1.00 93.25 72 ASP A N 1
ATOM 561 C CA . ASP A 1 72 ? 10.618 6.760 -6.546 1.00 93.25 72 ASP A CA 1
ATOM 562 C C . ASP A 1 72 ? 10.638 5.975 -5.223 1.00 93.25 72 ASP A C 1
ATOM 564 O O . ASP A 1 72 ? 11.655 5.939 -4.532 1.00 93.25 72 ASP A O 1
ATOM 568 N N . CYS A 1 73 ? 9.558 5.252 -4.899 1.00 93.19 73 CYS A N 1
ATOM 569 C CA . CYS A 1 73 ? 9.538 4.318 -3.778 1.00 93.19 73 CYS A CA 1
ATOM 570 C C . CYS A 1 73 ? 10.509 3.153 -4.027 1.00 93.19 73 CYS A C 1
ATOM 572 O O . CYS A 1 73 ? 10.532 2.557 -5.113 1.00 93.19 73 CYS A O 1
ATOM 574 N N . TYR A 1 74 ? 11.294 2.794 -3.005 1.00 90.19 74 TYR A N 1
ATOM 575 C CA . TYR A 1 74 ? 12.255 1.689 -3.084 1.00 90.19 74 TYR A CA 1
ATOM 576 C C . TYR A 1 74 ? 11.569 0.355 -3.414 1.00 90.19 74 TYR A C 1
ATOM 578 O O . TYR A 1 74 ? 12.113 -0.424 -4.186 1.00 90.19 74 TYR A O 1
ATOM 586 N N . GLY A 1 75 ? 10.351 0.143 -2.902 1.00 90.69 75 GLY A N 1
ATOM 587 C CA . GLY A 1 75 ? 9.556 -1.059 -3.153 1.00 90.69 75 GLY A CA 1
ATOM 588 C C . GLY A 1 75 ? 8.842 -1.075 -4.506 1.00 90.69 75 GLY A C 1
ATOM 589 O O . GLY A 1 75 ? 8.271 -2.092 -4.874 1.00 90.69 75 GLY A O 1
ATOM 590 N N . CYS A 1 76 ? 8.849 0.021 -5.272 1.00 93.38 76 CYS A N 1
ATOM 591 C CA . CYS A 1 76 ? 8.286 0.039 -6.625 1.00 93.38 76 CYS A CA 1
ATOM 592 C C . CYS A 1 76 ? 9.356 -0.399 -7.634 1.00 93.38 76 CYS A C 1
ATOM 594 O O . CYS A 1 76 ? 9.934 0.423 -8.353 1.00 93.38 76 CYS A O 1
ATOM 596 N N . ASP A 1 77 ? 9.668 -1.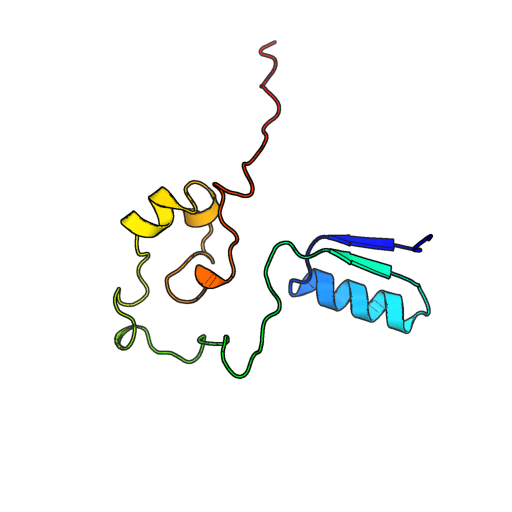691 -7.633 1.00 92.81 77 ASP A N 1
ATOM 597 C CA . ASP A 1 77 ? 10.669 -2.325 -8.491 1.00 92.81 77 ASP A CA 1
ATOM 598 C C . ASP A 1 77 ? 10.034 -3.241 -9.557 1.00 92.81 77 ASP A C 1
ATOM 600 O O . ASP A 1 77 ? 8.826 -3.199 -9.811 1.00 92.81 77 ASP A O 1
ATOM 604 N N . GLU A 1 78 ? 10.849 -4.033 -10.255 1.00 94.75 78 GLU A N 1
ATOM 605 C CA . GLU A 1 78 ? 10.349 -4.921 -11.309 1.00 94.75 78 GLU A CA 1
ATOM 606 C C . GLU A 1 78 ? 9.419 -6.028 -10.777 1.00 94.75 78 GLU A C 1
ATOM 608 O O . GLU A 1 78 ? 8.478 -6.403 -11.475 1.00 94.75 78 GLU A O 1
ATOM 613 N N . TRP A 1 79 ? 9.618 -6.499 -9.541 1.00 94.38 79 TRP A N 1
ATOM 614 C CA . TRP A 1 79 ? 8.761 -7.508 -8.914 1.00 94.38 79 TRP A CA 1
ATOM 615 C C . TRP A 1 79 ? 7.436 -6.907 -8.452 1.00 94.38 79 TRP A C 1
ATOM 617 O O . TRP A 1 79 ? 6.359 -7.447 -8.727 1.00 94.38 79 TRP A O 1
ATOM 627 N N . ALA A 1 80 ? 7.527 -5.791 -7.732 1.00 93.06 80 ALA A N 1
ATOM 628 C CA . ALA A 1 80 ? 6.448 -5.285 -6.903 1.00 93.06 80 ALA A CA 1
ATOM 629 C C . ALA A 1 80 ? 5.678 -4.114 -7.523 1.00 93.06 80 ALA A C 1
ATOM 631 O O . ALA A 1 80 ? 4.577 -3.816 -7.068 1.00 93.06 80 ALA A O 1
ATOM 632 N N . SER A 1 81 ? 6.158 -3.491 -8.608 1.00 93.56 81 SER A N 1
ATOM 633 C CA . SER A 1 81 ? 5.442 -2.378 -9.268 1.00 93.56 81 SER A CA 1
ATOM 634 C C . SER A 1 81 ? 4.013 -2.707 -9.722 1.00 93.56 81 SER A C 1
ATOM 636 O O . SER A 1 81 ? 3.213 -1.793 -9.921 1.00 93.56 81 SER A O 1
ATOM 638 N N . LYS A 1 82 ? 3.661 -3.991 -9.865 1.00 91.81 82 LYS A N 1
ATOM 639 C CA . LYS A 1 82 ? 2.294 -4.460 -10.157 1.00 91.81 82 LYS A CA 1
ATOM 640 C C . LYS A 1 82 ? 1.312 -4.312 -8.987 1.00 91.81 82 LYS A C 1
ATOM 642 O O . LYS A 1 82 ? 0.108 -4.327 -9.222 1.00 91.81 82 LYS A O 1
ATOM 647 N N . PHE A 1 83 ? 1.813 -4.179 -7.758 1.00 93.69 83 PHE A N 1
ATOM 648 C CA . PHE A 1 83 ? 1.008 -3.959 -6.551 1.00 93.69 83 PHE A CA 1
ATOM 649 C C . PHE A 1 83 ? 0.711 -2.478 -6.300 1.00 93.69 83 PHE A C 1
ATOM 651 O O . PHE A 1 83 ? -0.141 -2.144 -5.485 1.00 93.69 83 PHE A O 1
ATOM 658 N N . PHE A 1 84 ? 1.391 -1.585 -7.016 1.00 94.12 84 PHE A N 1
ATOM 659 C CA . PHE A 1 84 ? 1.133 -0.155 -6.967 1.00 94.12 84 PHE A CA 1
ATOM 660 C C . PHE A 1 84 ? 0.025 0.204 -7.969 1.00 94.12 84 PHE A C 1
ATOM 662 O O . PHE A 1 84 ? 0.060 -0.215 -9.133 1.00 94.12 84 PHE A O 1
ATOM 669 N N . VAL A 1 85 ? -0.948 0.999 -7.525 1.00 95.31 85 VAL A N 1
ATOM 670 C CA . VAL A 1 85 ? -2.002 1.576 -8.380 1.00 95.31 85 VAL A CA 1
ATOM 671 C C . VAL A 1 85 ? -1.422 2.573 -9.393 1.00 95.31 85 VAL A C 1
ATOM 673 O O . VAL A 1 85 ? -0.244 2.900 -9.340 1.00 95.31 85 V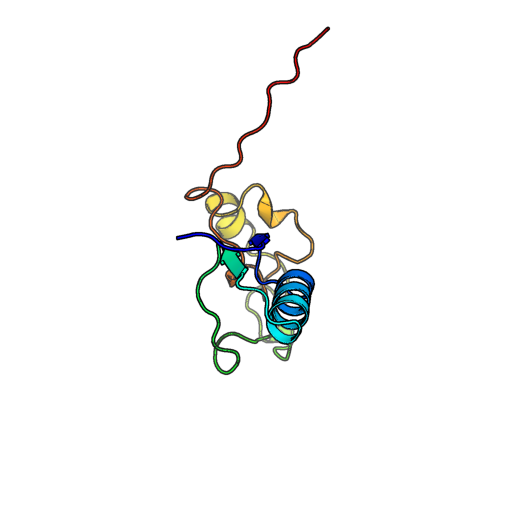AL A O 1
ATOM 676 N N . SER A 1 86 ? -2.194 3.034 -10.380 1.00 94.69 86 SER A N 1
ATOM 677 C CA . SER A 1 86 ? -1.691 4.074 -11.288 1.00 94.69 86 SER A CA 1
ATOM 678 C C . SER A 1 86 ? -1.886 5.467 -10.691 1.00 94.69 86 SER A C 1
ATOM 680 O O . SER A 1 86 ? -3.013 5.853 -10.397 1.00 94.69 86 SER A O 1
ATOM 682 N N . ASP A 1 87 ? -0.823 6.273 -10.645 1.00 95.06 87 ASP A N 1
ATOM 683 C CA . ASP A 1 87 ? -0.902 7.694 -10.265 1.00 95.06 87 ASP A CA 1
ATOM 684 C C . ASP A 1 87 ? -1.752 8.518 -11.252 1.00 95.06 87 ASP A C 1
ATOM 686 O O . ASP A 1 87 ? -2.139 9.643 -10.949 1.00 95.06 87 ASP A O 1
ATOM 690 N N . ARG A 1 88 ? -2.027 7.998 -12.460 1.00 92.62 88 ARG A N 1
ATOM 691 C CA . ARG A 1 88 ? -2.907 8.667 -13.433 1.00 92.62 88 ARG A CA 1
ATOM 692 C C . ARG A 1 88 ? -4.373 8.567 -13.035 1.00 92.62 88 ARG A C 1
ATOM 694 O O . ARG A 1 88 ? -5.105 9.538 -13.195 1.00 92.62 88 ARG A O 1
ATOM 701 N N . ASP A 1 89 ? -4.768 7.394 -12.555 1.00 94.06 89 ASP A N 1
ATOM 702 C CA . ASP A 1 89 ? -6.142 7.105 -12.145 1.00 94.06 89 ASP A CA 1
ATOM 703 C C . ASP A 1 89 ? -6.390 7.598 -10.709 1.00 94.06 89 ASP A C 1
ATOM 705 O O . ASP A 1 89 ? -7.507 7.970 -10.356 1.00 94.06 89 ASP A O 1
ATOM 709 N N . HIS A 1 90 ? -5.324 7.672 -9.903 1.00 93.06 90 HIS A N 1
ATOM 710 C CA . HIS A 1 90 ? -5.331 8.137 -8.516 1.00 93.06 90 HIS A CA 1
ATOM 711 C C . HIS A 1 90 ? -4.341 9.304 -8.319 1.00 93.06 90 HIS A C 1
ATOM 713 O O . HIS A 1 90 ? -3.300 9.131 -7.679 1.00 93.06 90 HIS A O 1
ATOM 719 N N . PRO A 1 91 ? -4.621 10.496 -8.881 1.00 92.12 91 PRO A N 1
ATOM 720 C CA . PRO A 1 91 ? -3.686 11.614 -8.849 1.00 92.12 91 PRO A CA 1
ATOM 721 C C . PRO A 1 91 ? -3.465 12.149 -7.430 1.00 92.12 91 PRO A C 1
ATOM 723 O O . PRO A 1 91 ? -4.408 12.413 -6.681 1.00 92.12 91 PRO A O 1
ATOM 726 N N . TYR A 1 92 ? -2.199 12.379 -7.083 1.00 89.38 92 TYR A N 1
ATOM 727 C CA . TYR A 1 92 ? -1.828 13.015 -5.823 1.00 89.38 92 TYR A CA 1
ATOM 728 C C . TYR A 1 92 ? -2.301 14.471 -5.776 1.00 89.38 92 TYR A C 1
ATOM 730 O O . TYR A 1 92 ? -2.104 15.243 -6.714 1.00 89.38 92 TYR A O 1
ATOM 738 N N . SER A 1 93 ? -2.883 14.853 -4.643 1.00 89.69 93 SER A N 1
ATOM 739 C CA . SER A 1 93 ? -3.246 16.235 -4.335 1.00 89.69 93 SER A CA 1
ATOM 740 C C . SER A 1 93 ? -2.280 16.779 -3.290 1.00 89.69 93 SER A C 1
ATOM 742 O O . SER A 1 93 ? -2.079 16.157 -2.251 1.00 89.69 93 SER A O 1
ATOM 744 N N . PHE A 1 94 ? -1.693 17.944 -3.551 1.00 85.06 94 PHE A N 1
ATOM 745 C CA . PHE A 1 94 ? -0.800 18.618 -2.612 1.00 85.06 94 PHE A CA 1
ATOM 746 C C . PHE A 1 94 ? -1.428 19.941 -2.183 1.00 85.06 94 PHE A C 1
ATOM 748 O O . PHE A 1 94 ? -1.965 20.677 -3.016 1.00 85.06 94 PHE A O 1
ATOM 755 N N . GLN A 1 95 ? -1.351 20.267 -0.892 1.00 83.19 95 GLN A N 1
ATOM 756 C CA . GLN A 1 95 ? -1.654 21.623 -0.443 1.00 83.19 95 GLN A CA 1
ATOM 757 C C . GLN A 1 95 ? -0.650 22.577 -1.097 1.00 83.19 95 GLN A C 1
ATOM 759 O O . GLN A 1 95 ? 0.559 22.352 -1.040 1.00 83.19 95 GLN A O 1
ATOM 764 N N . ARG A 1 96 ? -1.140 23.647 -1.729 1.00 74.88 96 ARG A N 1
ATOM 765 C CA . ARG A 1 96 ? -0.257 24.725 -2.184 1.00 74.88 96 ARG A CA 1
ATOM 766 C C . ARG A 1 96 ? 0.440 25.306 -0.961 1.00 74.88 96 ARG A C 1
ATOM 768 O O . ARG A 1 96 ? -0.239 25.705 -0.018 1.00 74.88 96 ARG A O 1
ATOM 775 N N . SER A 1 97 ? 1.769 25.377 -0.992 1.00 71.06 97 SER A N 1
ATOM 776 C CA . SER A 1 97 ? 2.513 26.139 0.006 1.00 71.06 97 SER A CA 1
ATOM 777 C C . SER A 1 97 ? 2.035 27.586 -0.065 1.00 71.06 97 SER A C 1
ATOM 779 O O . SER A 1 97 ? 2.243 28.263 -1.075 1.00 71.06 97 SER A O 1
ATOM 781 N N . THR A 1 98 ? 1.360 28.059 0.974 1.00 63.50 98 THR A N 1
ATOM 782 C CA . THR A 1 98 ? 1.131 29.488 1.156 1.00 63.50 98 THR A CA 1
ATOM 783 C C . THR A 1 98 ? 2.486 30.098 1.482 1.00 63.50 98 THR A C 1
ATOM 785 O O . THR A 1 98 ? 3.010 29.879 2.571 1.00 63.50 98 THR A O 1
ATOM 788 N N . SER A 1 99 ? 3.101 30.769 0.511 1.00 67.62 99 SER A N 1
ATOM 789 C CA . SER A 1 99 ? 4.286 31.585 0.761 1.00 67.62 99 SER A CA 1
ATOM 790 C C . SER A 1 99 ? 3.890 32.702 1.727 1.00 67.62 99 SER A C 1
ATOM 792 O O . SER A 1 99 ? 3.098 33.567 1.355 1.00 67.62 99 SER A O 1
ATOM 794 N N . THR A 1 100 ? 4.381 32.622 2.962 1.00 48.06 100 THR A N 1
ATOM 795 C CA . THR A 1 100 ? 4.437 33.748 3.903 1.00 48.06 100 THR A CA 1
ATOM 796 C C . THR A 1 100 ? 5.653 34.602 3.577 1.00 48.06 100 THR A C 1
ATOM 798 O O . THR A 1 100 ? 6.695 34.002 3.223 1.00 48.06 100 THR A O 1
#

Sequence (100 aa):
MSYDAIVVGSGITGGFAAKELTERGLEILVLEAGRSIAPEHDYVEHVQPWNLRYRGLKNRRALDKSKPTQKDCYGCDEWASKFFVSDRDHPYSFQRSTST

Radius of gyration: 17.48 Å; chains: 1; bounding box: 42×52×40 Å

Secondary structure (DSSP, 8-state):
---SEEEE--SHHHHHHHHHHHHTT--EEEE-SSPP--HHHH--TTS-GGGSTTTT---HHHHHHH-TTGGGSTT-STTTGGGSPPTTTS----------